Protein AF-A0A5J9UL80-F1 (afdb_monomer)

Solvent-accessible surface area (backbone atoms only — not comparable to full-atom values): 5202 Å² total; per-residue (Å²): 134,66,53,84,92,44,72,45,77,47,75,42,69,86,54,66,68,65,72,50,57,91,87,80,59,51,57,76,74,86,77,80,78,95,66,89,44,50,35,36,32,41,38,32,68,37,75,84,75,80,78,54,68,41,73,50,76,28,61,55,78,88,48,47,64,58,51,52,53,54,52,52,54,51,48,56,56,54,57,75,74,108

Sequence (82 aa):
MVHYPDVEVYSQMGIPLYDLDIGTGRPFLYMPSYLPEEGLVFIMPSSSGDGSIDVQVCLFRRAMDVFKNCWYNLTEAADALR

Organism: NCBI:txid38414

Foldseek 3Di:
DADPPEADEAECQVPPQQVDDPPPHGDQDDDDDDDQDARYKYWAADSPPPRDIDMDHRHDPVCVVVVVVVVVVVVVVVVVVD

Radius of gyration: 15.46 Å; Cα contacts (8 Å, |Δi|>4): 91; chains: 1; bounding box: 31×26×45 Å

Secondary structure (DSSP, 8-state):
---TT--EEEE-TTS-TTT--SSS---S---------TTEEEEEE-TTSSS-EEEEE---HHHHHHHHHHHHHHHHHHHTT-

Nearest PDB structures (foldseek):
  7cys-assembly1_A  TM=9.427E-01  e=4.435E-05  Hordeum vulgare
  4g0b-assembly1_A  TM=9.081E-01  e=6.044E-04  Coffea canephora
  4g0b-assembly2_B  TM=9.029E-01  e=6.463E-04  Coffea canephora
  5kjs-assembly1_A  TM=9.016E-01  e=7.901E-04  Arabidopsis thaliana
  5fan-assembly1_A  TM=9.031E-01  e=5.512E-03  Panicum virgatum

pLDDT: mean 90.97, std 5.01, range [67.25, 96.5]

Mean predicted aligned error: 4.63 Å

InterPro domains:
  IPR023213 Chloramphenicol acetyltransferase-like domain superfamily [G3DSA:3.30.559.10] (1-72)

Structure (mmCIF, N/CA/C/O backbone):
data_AF-A0A5J9UL80-F1
#
_entry.id   AF-A0A5J9UL80-F1
#
loop_
_atom_site.group_PDB
_atom_site.id
_atom_site.type_symbol
_atom_site.label_atom_id
_atom_site.label_alt_id
_atom_site.label_comp_id
_atom_site.label_asym_id
_atom_site.label_entity_id
_atom_site.label_seq_id
_atom_site.pdbx_PDB_ins_code
_atom_site.Cartn_x
_atom_site.Cartn_y
_atom_site.Cartn_z
_atom_site.occupancy
_atom_site.B_iso_or_equiv
_atom_site.auth_seq_id
_atom_site.auth_comp_id
_atom_site.auth_asym_id
_atom_site.auth_atom_id
_atom_site.pdbx_PDB_model_num
ATOM 1 N N . MET A 1 1 ? -11.299 -16.364 0.508 1.00 73.19 1 MET A N 1
ATOM 2 C CA . MET A 1 1 ? -12.444 -15.844 1.273 1.00 73.19 1 MET A CA 1
ATOM 3 C C . MET A 1 1 ? -11.954 -15.628 2.681 1.00 73.19 1 MET A C 1
ATOM 5 O O . MET A 1 1 ? -11.705 -16.599 3.389 1.00 73.19 1 MET A O 1
ATOM 9 N N . VAL A 1 2 ? -11.744 -14.365 3.030 1.00 81.94 2 VAL A N 1
ATOM 10 C CA . VAL A 1 2 ? -11.350 -13.960 4.382 1.00 81.94 2 VAL A CA 1
ATOM 11 C C . VAL A 1 2 ? -12.554 -14.119 5.309 1.00 81.94 2 VAL A C 1
ATOM 13 O O . VAL A 1 2 ? -13.675 -13.746 4.952 1.00 81.94 2 VAL A O 1
ATOM 16 N N . HIS A 1 3 ? -12.356 -14.702 6.488 1.00 87.62 3 HIS A N 1
ATOM 17 C CA . HIS A 1 3 ? -13.417 -14.864 7.477 1.00 87.62 3 HIS A CA 1
ATOM 18 C C . HIS A 1 3 ? -13.156 -13.939 8.654 1.00 87.62 3 HIS A C 1
ATOM 20 O O . HIS A 1 3 ? -12.134 -14.062 9.303 1.00 87.62 3 HIS A O 1
ATOM 26 N N . TYR A 1 4 ? -14.085 -13.036 8.975 1.00 84.50 4 TYR A N 1
ATOM 27 C CA . TYR A 1 4 ? -13.965 -12.227 10.191 1.00 84.50 4 TYR A CA 1
ATOM 28 C C . TYR A 1 4 ? -13.805 -13.141 11.424 1.00 84.50 4 TYR A C 1
ATOM 30 O O . TYR A 1 4 ? -14.625 -14.053 11.590 1.00 84.50 4 TYR A O 1
ATOM 38 N N . PRO A 1 5 ? -12.821 -12.899 12.312 1.00 92.69 5 PRO A N 1
ATOM 39 C CA . PRO A 1 5 ? -11.993 -11.692 12.454 1.00 92.69 5 PRO A CA 1
ATOM 40 C C . PRO A 1 5 ? -10.605 -11.738 11.779 1.00 92.69 5 PRO A C 1
ATOM 42 O O . PRO A 1 5 ? -9.742 -10.933 12.128 1.00 92.69 5 PRO A O 1
ATOM 45 N N . ASP A 1 6 ? -10.373 -12.664 10.853 1.00 94.81 6 ASP A N 1
ATOM 46 C CA . ASP A 1 6 ? -9.097 -12.832 10.159 1.00 94.81 6 ASP A CA 1
ATOM 47 C C . ASP A 1 6 ? -8.800 -11.679 9.187 1.00 94.81 6 ASP A C 1
ATOM 49 O O . ASP A 1 6 ? -9.691 -10.956 8.732 1.00 94.81 6 ASP A O 1
ATOM 53 N N . VAL A 1 7 ? -7.515 -11.527 8.865 1.00 95.00 7 VAL A N 1
ATOM 54 C CA . VAL A 1 7 ? -6.991 -10.549 7.907 1.00 95.00 7 VAL A CA 1
ATOM 55 C C . VAL A 1 7 ? -6.097 -11.281 6.915 1.00 95.00 7 VAL A C 1
ATOM 57 O O . VAL A 1 7 ? -5.238 -12.069 7.314 1.00 95.00 7 VAL A O 1
ATOM 60 N N . GLU A 1 8 ? -6.268 -10.996 5.630 1.00 96.25 8 GLU A N 1
ATOM 61 C CA . GLU A 1 8 ? -5.441 -11.541 4.556 1.00 96.25 8 GLU A CA 1
ATOM 62 C C . GLU A 1 8 ? -4.664 -10.411 3.880 1.00 96.25 8 GLU A C 1
ATOM 64 O O . GLU A 1 8 ? -5.239 -9.409 3.454 1.00 96.25 8 GLU A O 1
ATOM 69 N N . VAL A 1 9 ? -3.341 -10.567 3.801 1.00 96.12 9 VAL A N 1
ATOM 70 C CA . VAL A 1 9 ? -2.433 -9.526 3.311 1.00 96.12 9 VAL A CA 1
ATOM 71 C C . VAL A 1 9 ? -1.716 -10.006 2.057 1.00 96.12 9 VAL A C 1
ATOM 73 O O . VAL A 1 9 ? -0.923 -10.946 2.096 1.00 96.12 9 VAL A O 1
ATOM 76 N N . TYR A 1 10 ? -1.941 -9.301 0.954 1.00 95.44 10 TYR A N 1
ATOM 77 C CA . TYR A 1 10 ? -1.255 -9.504 -0.312 1.00 95.44 10 TYR A CA 1
ATOM 78 C C . TYR A 1 10 ? -0.148 -8.466 -0.477 1.00 95.44 10 TYR A C 1
ATOM 80 O O . TYR A 1 10 ? -0.403 -7.291 -0.746 1.00 95.44 10 TYR A O 1
ATOM 88 N N . SER A 1 11 ? 1.102 -8.909 -0.343 1.00 95.06 11 SER A N 1
ATOM 89 C CA . SER A 1 11 ? 2.262 -8.081 -0.675 1.00 95.06 11 SER A CA 1
ATOM 90 C C . SER A 1 11 ? 2.571 -8.182 -2.165 1.00 95.06 11 SER A C 1
ATOM 92 O O . SER A 1 11 ? 2.963 -9.236 -2.663 1.00 95.06 11 SER A O 1
ATOM 94 N N . GLN A 1 12 ? 2.415 -7.068 -2.872 1.00 93.31 12 GLN A N 1
ATOM 95 C CA . GLN A 1 12 ? 2.741 -6.917 -4.289 1.00 93.31 12 GLN A CA 1
ATOM 96 C C . GLN A 1 12 ? 4.052 -6.146 -4.503 1.00 93.31 12 GLN A C 1
ATOM 98 O O . GLN A 1 12 ? 4.387 -5.795 -5.629 1.00 93.31 12 GLN A O 1
ATOM 103 N N . MET A 1 13 ? 4.839 -5.937 -3.443 1.00 92.38 13 MET A N 1
ATOM 104 C CA . MET A 1 13 ? 6.131 -5.237 -3.493 1.00 92.38 13 MET A CA 1
ATOM 105 C C . MET A 1 13 ? 7.160 -5.890 -4.426 1.00 92.38 13 MET A C 1
ATOM 107 O O . MET A 1 13 ? 8.073 -5.220 -4.892 1.00 92.38 13 MET A O 1
ATOM 111 N N . GLY A 1 14 ? 7.031 -7.194 -4.691 1.00 89.25 14 GLY A N 1
ATOM 112 C CA . GLY A 1 14 ? 7.896 -7.919 -5.627 1.00 89.25 14 GLY A CA 1
ATOM 113 C C . GLY A 1 14 ? 7.439 -7.861 -7.088 1.00 89.25 14 GLY A C 1
ATOM 114 O O . GLY A 1 14 ? 8.121 -8.409 -7.951 1.00 89.25 14 GLY A O 1
ATOM 115 N N . ILE A 1 15 ? 6.285 -7.253 -7.377 1.00 89.81 15 ILE A N 1
ATOM 116 C CA . ILE A 1 15 ? 5.764 -7.142 -8.739 1.00 89.81 15 ILE A CA 1
ATOM 117 C C . ILE A 1 15 ? 6.335 -5.861 -9.366 1.00 89.81 15 ILE A C 1
ATOM 119 O O . ILE A 1 15 ? 6.162 -4.787 -8.787 1.00 89.81 15 ILE A O 1
ATOM 123 N N . PRO A 1 16 ? 6.965 -5.931 -10.554 1.00 88.06 16 PRO A N 1
ATOM 124 C CA . PRO A 1 16 ? 7.568 -4.779 -11.231 1.00 88.06 16 PRO A CA 1
ATOM 125 C C . PRO A 1 16 ? 6.503 -3.886 -11.899 1.00 88.06 16 PRO A C 1
ATOM 127 O O . PRO A 1 16 ? 6.517 -3.657 -13.107 1.00 88.06 16 PRO A O 1
ATOM 130 N N . LEU A 1 17 ? 5.530 -3.407 -11.115 1.00 87.50 17 LEU A N 1
ATOM 131 C CA . LEU A 1 17 ? 4.348 -2.683 -11.595 1.00 87.50 17 LEU A CA 1
ATOM 132 C C . LEU A 1 17 ? 4.714 -1.423 -12.384 1.00 87.50 17 LEU A C 1
ATOM 134 O O . LEU A 1 17 ? 4.148 -1.184 -13.446 1.00 87.50 17 LEU A O 1
ATOM 138 N N . TYR A 1 18 ? 5.674 -0.643 -11.889 1.00 90.31 18 TYR A N 1
ATOM 139 C CA . TYR A 1 18 ? 6.106 0.607 -12.522 1.00 90.31 18 TYR A CA 1
ATOM 140 C C . TYR A 1 18 ? 7.316 0.449 -13.453 1.00 90.31 18 TYR A C 1
ATOM 142 O O . TYR A 1 18 ? 7.725 1.433 -14.066 1.00 90.31 18 TYR A O 1
ATOM 150 N N . ASP A 1 19 ? 7.854 -0.766 -13.602 1.00 89.25 19 ASP A N 1
ATOM 151 C CA . ASP A 1 19 ? 8.926 -1.065 -14.567 1.00 89.25 19 ASP A CA 1
ATOM 152 C C . ASP A 1 19 ? 8.377 -1.644 -15.883 1.00 89.25 19 ASP A C 1
ATOM 154 O O . ASP A 1 19 ? 9.119 -1.843 -16.845 1.00 89.25 19 ASP A O 1
ATOM 158 N N . LEU A 1 20 ? 7.071 -1.929 -15.944 1.00 89.88 20 LEU A N 1
ATOM 159 C CA . LEU A 1 20 ? 6.414 -2.460 -17.133 1.00 89.88 20 LEU A CA 1
ATOM 160 C C . LEU A 1 20 ? 6.317 -1.392 -18.231 1.00 89.88 20 LEU A C 1
ATOM 162 O O . LEU A 1 20 ? 5.426 -0.553 -18.202 1.00 89.88 20 LEU A O 1
ATOM 166 N N . ASP A 1 21 ? 7.174 -1.456 -19.245 1.00 92.12 21 ASP A N 1
ATOM 167 C CA . ASP A 1 21 ? 7.094 -0.587 -20.425 1.00 92.12 21 ASP A CA 1
ATOM 168 C C . ASP A 1 21 ? 6.890 -1.419 -21.697 1.00 92.12 21 ASP A C 1
ATOM 170 O O . ASP A 1 21 ? 7.712 -2.265 -22.050 1.00 92.12 21 ASP A O 1
ATOM 174 N N . ILE A 1 22 ? 5.781 -1.171 -22.396 1.00 91.94 22 ILE A N 1
ATOM 175 C CA . ILE A 1 22 ? 5.433 -1.824 -23.668 1.00 91.94 22 ILE A CA 1
ATOM 176 C C . ILE A 1 22 ? 5.755 -0.952 -24.896 1.00 91.94 22 ILE A C 1
ATOM 178 O O . ILE A 1 22 ? 5.244 -1.199 -25.986 1.00 91.94 22 ILE A O 1
ATOM 182 N N . GLY A 1 23 ? 6.590 0.077 -24.727 1.00 95.81 23 GLY A N 1
ATOM 183 C CA . GLY A 1 23 ? 6.955 1.055 -25.756 1.00 95.81 23 GLY A CA 1
ATOM 184 C C . GLY A 1 23 ? 6.188 2.377 -25.660 1.00 95.81 23 GLY A C 1
ATOM 185 O O . GLY A 1 23 ? 6.268 3.196 -26.574 1.00 95.81 23 GLY A O 1
ATOM 186 N N . THR A 1 24 ? 5.442 2.592 -24.574 1.00 93.25 24 THR A N 1
ATOM 187 C CA . THR A 1 24 ? 4.635 3.803 -24.329 1.00 93.25 24 THR A CA 1
ATOM 188 C C . THR A 1 24 ? 5.024 4.529 -23.042 1.00 93.25 24 THR A C 1
ATOM 190 O O . THR A 1 24 ? 4.362 5.496 -22.666 1.00 93.25 24 THR A O 1
ATOM 193 N N . GLY A 1 25 ? 6.084 4.079 -22.368 1.00 90.62 25 GLY A N 1
ATOM 194 C CA . GLY A 1 25 ? 6.460 4.530 -2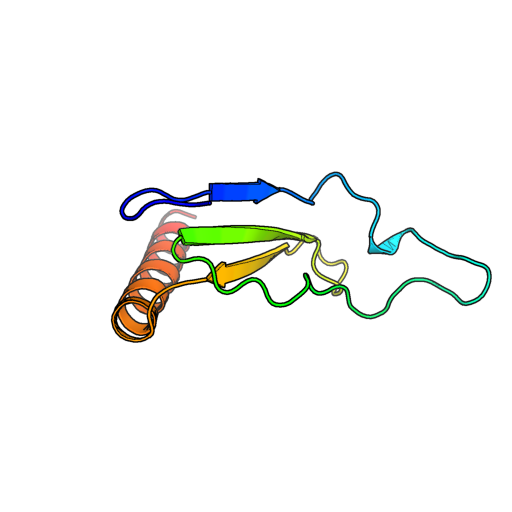1.037 1.00 90.62 25 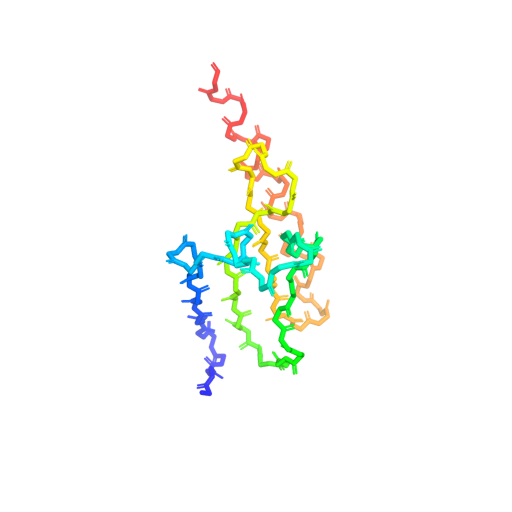GLY A CA 1
ATOM 195 C C . GLY A 1 25 ? 5.774 3.727 -19.930 1.00 90.62 25 GLY A C 1
ATOM 196 O O . GLY A 1 25 ? 4.851 2.943 -20.167 1.00 90.62 25 GLY A O 1
ATOM 197 N N . ARG A 1 26 ? 6.246 3.943 -18.699 1.00 90.38 26 ARG A N 1
ATOM 198 C CA . ARG A 1 26 ? 5.766 3.256 -17.493 1.00 90.38 26 ARG A CA 1
ATOM 199 C C . ARG A 1 26 ? 4.330 3.639 -17.096 1.00 90.38 26 ARG A C 1
ATOM 201 O O . ARG A 1 26 ? 3.904 4.765 -17.374 1.00 90.38 26 ARG A O 1
ATOM 208 N N . PRO A 1 27 ? 3.612 2.777 -16.351 1.00 91.38 27 PRO A N 1
ATOM 209 C CA . PRO A 1 27 ? 2.316 3.105 -15.780 1.00 91.38 27 PRO A CA 1
ATOM 210 C C . PRO A 1 27 ? 2.392 4.320 -14.858 1.00 91.38 27 PRO A C 1
ATOM 212 O O . PRO A 1 27 ? 3.321 4.467 -14.066 1.00 91.38 27 PRO A O 1
ATOM 215 N N . PHE A 1 28 ? 1.378 5.179 -14.947 1.00 89.62 28 PHE A N 1
ATOM 216 C CA . PHE A 1 28 ? 1.218 6.309 -14.033 1.00 89.62 28 PHE A CA 1
ATOM 217 C C . PHE A 1 28 ? 0.621 5.884 -12.685 1.00 89.62 28 PHE A C 1
ATOM 219 O O . PHE A 1 28 ? 0.980 6.440 -11.656 1.00 89.62 28 PHE A O 1
ATOM 226 N N . LEU A 1 29 ? -0.293 4.912 -12.691 1.00 89.88 29 LEU A N 1
ATOM 227 C CA . LEU A 1 29 ? -1.000 4.441 -11.506 1.00 89.88 29 LEU A CA 1
ATOM 228 C C . LEU A 1 29 ? -1.309 2.955 -11.660 1.00 89.88 29 LEU A C 1
ATOM 230 O O . LEU A 1 29 ? -1.778 2.521 -12.714 1.00 89.88 29 LEU A O 1
ATOM 234 N N . TYR A 1 30 ? -1.104 2.205 -10.585 1.00 89.88 30 TYR A N 1
ATOM 235 C CA . TYR A 1 30 ? -1.648 0.869 -10.417 1.00 89.88 30 TYR A CA 1
ATOM 236 C C . TYR A 1 30 ? -2.644 0.878 -9.257 1.00 89.88 30 TYR A C 1
ATOM 238 O O . TYR A 1 30 ? -2.387 1.477 -8.218 1.00 89.88 30 TYR A O 1
ATOM 246 N N . MET A 1 31 ? -3.784 0.212 -9.431 1.00 90.38 31 MET A N 1
ATOM 247 C CA . MET A 1 31 ? -4.751 0.001 -8.359 1.00 90.38 31 MET A CA 1
ATOM 248 C C . MET A 1 31 ? -5.339 -1.408 -8.492 1.00 90.38 31 MET A C 1
ATOM 250 O O . MET A 1 31 ? -5.731 -1.787 -9.603 1.00 90.38 31 MET A O 1
ATOM 254 N N . PRO A 1 32 ? -5.426 -2.191 -7.405 1.00 90.00 32 PRO A N 1
ATOM 255 C CA . PRO A 1 32 ? -6.076 -3.488 -7.435 1.00 90.00 32 PRO A CA 1
ATOM 256 C C . PRO A 1 32 ? -7.541 -3.342 -7.839 1.00 90.00 32 PRO A C 1
ATOM 258 O O . PRO A 1 32 ? -8.192 -2.322 -7.592 1.00 90.00 32 PRO A O 1
ATOM 261 N N . SER A 1 33 ? -8.075 -4.389 -8.462 1.00 90.31 33 SER A N 1
ATOM 262 C CA . SER A 1 33 ? -9.507 -4.454 -8.748 1.00 90.31 33 SER A CA 1
ATOM 263 C C . SER A 1 33 ? -10.314 -4.386 -7.452 1.00 90.31 33 SER A C 1
ATOM 265 O O . SER A 1 33 ? -9.863 -4.827 -6.397 1.00 90.31 33 SER A O 1
ATOM 267 N N . TYR A 1 34 ? -11.527 -3.841 -7.531 1.00 88.81 34 TYR A N 1
ATOM 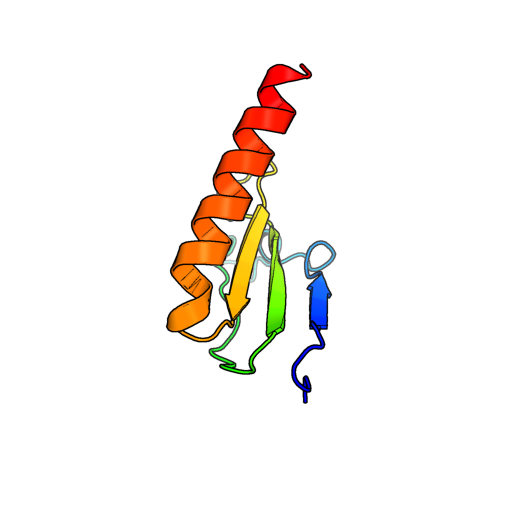268 C CA . TYR A 1 34 ? -12.394 -3.725 -6.364 1.00 88.81 34 TYR A CA 1
ATOM 269 C C . TYR A 1 34 ? -12.835 -5.110 -5.867 1.00 88.81 34 TYR A C 1
ATOM 271 O O . TYR A 1 34 ? -13.681 -5.759 -6.482 1.00 88.81 34 TYR A O 1
ATOM 279 N N . LEU A 1 35 ? -12.258 -5.537 -4.743 1.00 89.94 35 LEU A N 1
ATOM 280 C CA . LEU A 1 35 ? -12.560 -6.785 -4.045 1.00 89.94 35 LEU A CA 1
ATOM 281 C C . LEU A 1 35 ? -12.965 -6.455 -2.600 1.00 89.94 35 LEU A C 1
ATOM 283 O O . LEU A 1 35 ? -12.102 -6.370 -1.731 1.00 89.94 35 LEU A O 1
ATOM 287 N N . PRO A 1 36 ? -14.259 -6.213 -2.323 1.00 87.56 36 PRO A N 1
ATOM 288 C CA . PRO A 1 36 ? -14.728 -5.751 -1.016 1.00 87.56 36 PRO A CA 1
ATOM 289 C C . PRO A 1 36 ? -14.867 -6.891 0.004 1.00 87.56 36 PRO A C 1
ATOM 291 O O . PRO A 1 36 ? -15.905 -7.026 0.652 1.00 87.56 36 PRO A O 1
ATOM 294 N N . GLU A 1 37 ? -13.842 -7.730 0.132 1.00 93.25 37 GLU A N 1
ATOM 295 C CA . GLU A 1 37 ? -13.779 -8.737 1.191 1.00 93.25 37 GLU A CA 1
ATOM 296 C C . GLU A 1 37 ? -13.288 -8.086 2.488 1.00 93.25 37 GLU A C 1
ATOM 298 O O . GLU A 1 37 ? -12.249 -7.425 2.515 1.00 93.25 37 GLU A O 1
ATOM 303 N N . GLU A 1 38 ? -14.054 -8.247 3.567 1.00 95.00 38 GLU A N 1
ATOM 304 C CA . GLU A 1 38 ? -13.679 -7.715 4.877 1.00 95.00 38 GLU A CA 1
ATOM 305 C C . GLU A 1 38 ? -12.367 -8.336 5.357 1.00 95.00 38 GLU A C 1
ATOM 307 O O . GLU A 1 38 ? -12.243 -9.557 5.392 1.00 95.00 38 GLU A O 1
ATOM 312 N N . GLY A 1 39 ? -11.412 -7.498 5.765 1.00 94.75 39 GLY A N 1
ATOM 313 C CA . GLY A 1 39 ? -10.103 -7.949 6.238 1.00 94.75 39 GLY A CA 1
ATOM 314 C C . GLY A 1 39 ? -9.083 -8.180 5.120 1.00 94.75 39 GLY A C 1
ATOM 315 O O . GLY A 1 39 ? -7.979 -8.635 5.402 1.00 94.75 39 GLY A O 1
ATOM 316 N N . LEU A 1 40 ? -9.406 -7.853 3.866 1.00 95.94 40 LEU A N 1
ATOM 317 C CA . LEU A 1 40 ? -8.458 -7.925 2.757 1.00 95.94 40 LEU A CA 1
ATOM 318 C C . LEU A 1 40 ? -7.564 -6.676 2.700 1.00 95.94 40 LEU A C 1
ATOM 320 O O . LEU A 1 40 ? -8.050 -5.542 2.755 1.00 95.94 40 LEU A O 1
ATOM 324 N N . VAL A 1 41 ? -6.253 -6.883 2.563 1.00 95.56 41 VAL A N 1
ATOM 325 C CA . VAL A 1 41 ? -5.247 -5.816 2.491 1.00 95.56 41 VAL A CA 1
ATOM 326 C C . VAL A 1 41 ? -4.291 -6.053 1.324 1.00 95.56 41 VAL A C 1
ATOM 328 O O . VAL A 1 41 ? -3.716 -7.131 1.200 1.00 95.56 41 VAL A O 1
ATOM 331 N N . PHE A 1 42 ? -4.056 -5.025 0.507 1.00 95.81 42 PHE A N 1
ATOM 332 C CA . PHE A 1 42 ? -3.015 -5.015 -0.526 1.00 95.81 42 PHE A CA 1
ATOM 333 C C . PHE A 1 42 ? -1.923 -4.013 -0.166 1.00 95.81 42 PHE A C 1
ATOM 335 O O . PHE A 1 42 ? -2.226 -2.867 0.163 1.00 95.81 42 PHE A O 1
ATOM 342 N N . ILE A 1 43 ? -0.663 -4.434 -0.265 1.00 95.69 43 ILE A N 1
ATOM 343 C CA . ILE A 1 43 ? 0.520 -3.582 -0.083 1.00 95.69 43 ILE A CA 1
ATOM 344 C C . ILE A 1 43 ? 1.250 -3.491 -1.417 1.00 95.69 43 ILE A C 1
ATOM 346 O O . ILE A 1 43 ? 1.600 -4.521 -1.997 1.00 95.69 43 ILE A O 1
ATOM 350 N N . MET A 1 44 ? 1.491 -2.274 -1.893 1.00 94.50 44 MET A N 1
ATOM 351 C CA . MET A 1 44 ? 2.027 -2.013 -3.227 1.00 94.50 44 MET A CA 1
ATOM 352 C C . MET A 1 44 ? 3.069 -0.896 -3.202 1.00 94.50 44 MET A C 1
ATOM 354 O O . MET A 1 44 ? 3.012 -0.031 -2.327 1.00 94.50 44 MET A O 1
ATOM 358 N N . PRO A 1 45 ? 3.995 -0.867 -4.175 1.00 93.06 45 PRO A N 1
ATOM 359 C CA . PRO A 1 45 ? 4.823 0.310 -4.385 1.00 93.06 45 PRO A CA 1
ATOM 360 C C . PRO A 1 45 ? 3.939 1.519 -4.722 1.00 93.06 45 PRO A C 1
ATOM 362 O O . PRO A 1 45 ? 2.931 1.376 -5.420 1.00 93.06 45 PRO A O 1
ATOM 365 N N . SER A 1 46 ? 4.333 2.706 -4.262 1.00 91.62 46 SER A N 1
ATOM 366 C CA . SER A 1 46 ? 3.686 3.947 -4.688 1.00 91.62 46 SER A CA 1
ATOM 367 C C . SER A 1 46 ? 4.175 4.394 -6.065 1.00 91.62 46 SER A C 1
ATOM 369 O O . SER A 1 46 ? 5.329 4.169 -6.445 1.00 91.62 46 SER A O 1
ATOM 371 N N . SER A 1 47 ? 3.310 5.079 -6.814 1.00 88.69 47 SER A N 1
ATOM 372 C CA . SER A 1 47 ? 3.654 5.671 -8.112 1.00 88.69 47 SER A CA 1
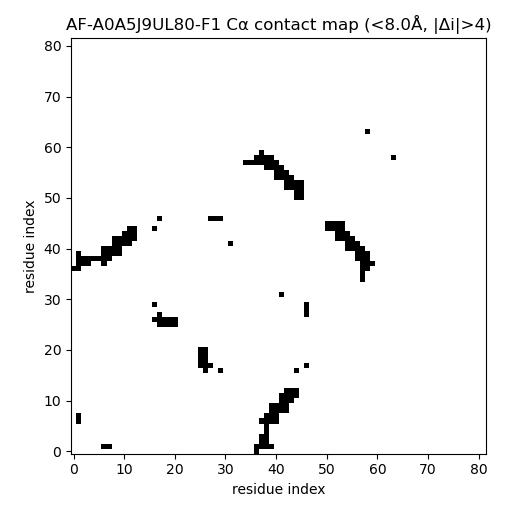ATOM 373 C C . SER A 1 47 ? 4.594 6.879 -8.010 1.00 88.69 47 SER A C 1
ATOM 375 O O . SER A 1 47 ? 5.117 7.338 -9.027 1.00 88.69 47 SER A O 1
ATOM 377 N N . SER A 1 48 ? 4.806 7.423 -6.806 1.00 87.62 48 SER A N 1
ATOM 378 C CA . SER A 1 48 ? 5.676 8.583 -6.552 1.00 87.62 48 SER A CA 1
ATOM 379 C C . SER A 1 48 ? 7.155 8.312 -6.854 1.00 87.62 48 SER A C 1
ATOM 381 O O . SER A 1 48 ? 7.890 9.236 -7.204 1.00 87.62 48 SER A O 1
ATOM 383 N N . GLY A 1 49 ? 7.605 7.058 -6.733 1.00 82.50 49 GLY A N 1
ATOM 384 C CA . GLY A 1 49 ? 9.010 6.679 -6.905 1.00 82.50 49 GLY A CA 1
ATOM 385 C C . GLY A 1 49 ? 9.948 7.150 -5.784 1.00 82.50 49 GLY A C 1
ATOM 386 O O . GLY A 1 49 ? 11.160 7.030 -5.930 1.00 82.50 49 GLY A O 1
ATOM 387 N N . ASP A 1 50 ? 9.417 7.660 -4.669 1.00 90.38 50 ASP A N 1
ATOM 388 C CA . ASP A 1 50 ? 10.185 8.094 -3.486 1.00 90.38 50 ASP A CA 1
ATOM 389 C C . ASP A 1 50 ? 10.443 6.960 -2.473 1.00 90.38 50 ASP A C 1
ATOM 391 O O . ASP A 1 50 ? 10.993 7.187 -1.396 1.00 90.38 50 ASP A O 1
ATOM 395 N N . GLY A 1 51 ? 10.054 5.730 -2.821 1.00 88.38 51 GLY A N 1
ATOM 396 C CA . GLY A 1 51 ? 10.148 4.560 -1.951 1.00 88.38 51 GLY A CA 1
ATOM 397 C C . GLY A 1 51 ? 8.977 4.404 -0.977 1.00 88.38 51 GLY A C 1
ATOM 398 O O . GLY A 1 51 ? 8.996 3.472 -0.173 1.00 88.38 51 GLY A O 1
ATOM 399 N N . SER A 1 52 ? 7.960 5.269 -1.039 1.00 91.88 52 SER A N 1
ATOM 400 C CA . SER A 1 52 ? 6.711 5.068 -0.302 1.00 91.88 52 SER A CA 1
ATOM 401 C C . SER A 1 52 ? 5.900 3.884 -0.842 1.00 91.88 52 SER A C 1
ATOM 403 O O . SER A 1 52 ? 6.132 3.357 -1.937 1.00 91.88 52 SER A O 1
ATOM 405 N N . ILE A 1 53 ? 4.947 3.448 -0.023 1.00 93.06 53 ILE A N 1
ATOM 406 C CA . ILE A 1 53 ? 4.057 2.327 -0.303 1.00 93.06 53 ILE A CA 1
ATOM 407 C C . ILE A 1 53 ? 2.609 2.794 -0.227 1.00 93.06 53 ILE A C 1
ATOM 409 O O . ILE A 1 53 ? 2.254 3.595 0.639 1.00 93.06 53 ILE A O 1
ATOM 413 N N . ASP A 1 54 ? 1.776 2.226 -1.086 1.00 93.06 54 ASP A N 1
ATOM 414 C CA . ASP A 1 54 ? 0.333 2.386 -1.029 1.00 93.06 54 ASP A CA 1
ATOM 415 C C . ASP A 1 54 ? -0.278 1.134 -0.393 1.00 93.06 54 ASP A C 1
ATOM 417 O O . ASP A 1 54 ? 0.064 -0.002 -0.743 1.00 93.06 54 ASP A O 1
ATOM 421 N N . VAL A 1 55 ? -1.190 1.340 0.559 1.00 94.06 55 VAL A N 1
ATOM 422 C CA . VAL A 1 55 ? -1.896 0.255 1.248 1.00 94.06 55 VAL A CA 1
ATOM 423 C C . VAL A 1 55 ? -3.394 0.408 1.023 1.00 94.06 55 VAL A C 1
ATOM 425 O O . VAL A 1 55 ? -4.010 1.371 1.480 1.00 94.06 55 VAL A O 1
ATOM 428 N N . GLN A 1 56 ? -3.995 -0.559 0.333 1.00 94.25 56 GLN A N 1
ATOM 429 C CA . GLN A 1 56 ? -5.443 -0.635 0.167 1.00 94.25 56 GLN A CA 1
ATOM 430 C C . GLN A 1 56 ? -6.022 -1.576 1.222 1.00 94.25 56 GLN A C 1
ATOM 432 O O . GLN A 1 56 ? -5.636 -2.739 1.290 1.00 94.25 56 GLN A O 1
ATOM 437 N N . VAL A 1 57 ? -6.959 -1.075 2.028 1.00 94.38 57 VAL A N 1
ATOM 438 C CA . VAL A 1 57 ? -7.554 -1.805 3.155 1.00 94.38 57 VAL A CA 1
ATOM 439 C C . VAL A 1 57 ? -9.068 -1.891 2.981 1.00 94.38 57 VAL A C 1
ATOM 441 O O . VAL A 1 57 ? -9.750 -0.866 2.885 1.00 94.38 57 VAL A O 1
ATOM 444 N N . CYS A 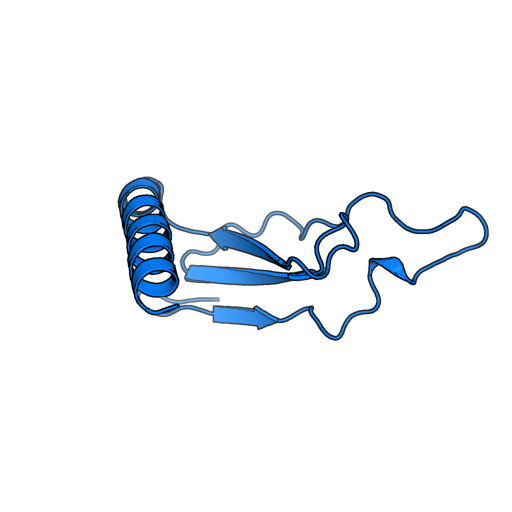1 58 ? -9.602 -3.109 2.974 1.00 94.56 58 CYS A N 1
ATOM 445 C CA . CYS A 1 58 ? -11.033 -3.378 2.917 1.00 94.56 58 CYS A CA 1
ATOM 446 C C . CYS A 1 58 ? -11.564 -3.681 4.323 1.00 94.56 58 CYS A C 1
ATOM 448 O O . CYS A 1 58 ? -11.310 -4.742 4.889 1.00 94.56 58 CYS A O 1
ATOM 450 N N . LEU A 1 59 ? -12.287 -2.712 4.891 1.00 94.69 59 LEU A N 1
ATOM 451 C CA . LEU A 1 59 ? -12.916 -2.808 6.208 1.00 94.69 59 LEU A CA 1
ATOM 452 C C . LEU A 1 59 ? -14.352 -2.287 6.172 1.00 94.69 59 LEU A C 1
ATOM 454 O O . LEU A 1 59 ? -14.696 -1.394 5.386 1.00 94.69 59 LEU A O 1
ATOM 458 N N . PHE A 1 60 ? -15.171 -2.757 7.109 1.00 94.19 60 PHE A N 1
ATOM 459 C CA . PHE A 1 60 ? -16.522 -2.277 7.287 1.00 94.19 60 PHE A CA 1
ATOM 460 C C . PHE A 1 60 ? -16.467 -0.793 7.613 1.00 94.19 60 PHE A C 1
ATOM 462 O O . PHE A 1 60 ? -15.639 -0.331 8.400 1.00 94.19 60 PHE A O 1
ATOM 469 N N . ARG A 1 61 ? -17.435 -0.037 7.090 1.00 94.62 61 ARG A N 1
ATOM 470 C CA . ARG A 1 61 ? -17.524 1.413 7.305 1.00 94.62 61 ARG A CA 1
ATOM 471 C C . ARG A 1 61 ? -17.384 1.812 8.781 1.00 94.62 61 ARG A C 1
ATOM 473 O O . ARG A 1 61 ? -16.712 2.787 9.082 1.00 94.62 61 ARG A O 1
ATOM 480 N N . ARG A 1 62 ? -17.976 1.032 9.694 1.00 95.06 62 ARG A N 1
ATOM 481 C CA . ARG A 1 62 ? -17.914 1.248 11.154 1.00 95.06 62 ARG A CA 1
ATOM 482 C C . ARG A 1 62 ? -16.508 1.123 11.762 1.00 95.06 62 ARG A C 1
ATOM 484 O O . ARG A 1 62 ? -16.274 1.670 12.829 1.00 95.06 62 ARG A O 1
ATOM 491 N N . ALA A 1 63 ? -15.604 0.389 11.117 1.00 94.75 63 ALA A N 1
ATOM 492 C CA . ALA A 1 63 ? -14.233 0.170 11.573 1.00 94.75 63 ALA A CA 1
ATOM 493 C C . ALA A 1 63 ? -13.240 1.168 10.956 1.00 94.75 63 ALA A C 1
ATOM 495 O O . ALA A 1 63 ? -12.163 1.372 11.508 1.00 94.75 63 ALA A O 1
ATOM 496 N N . MET A 1 64 ? -13.600 1.819 9.845 1.00 94.94 64 MET A N 1
ATOM 497 C CA . MET A 1 64 ? -12.688 2.677 9.084 1.0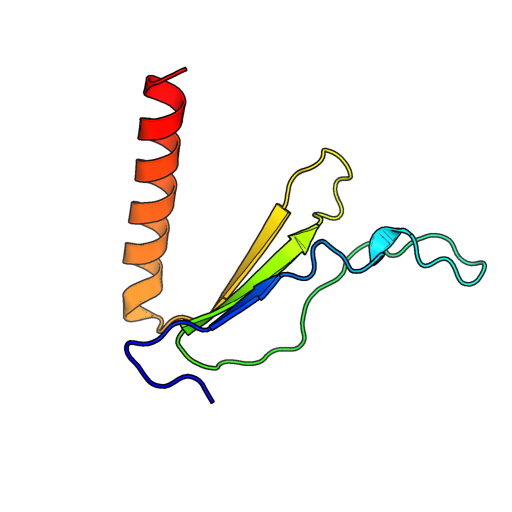0 94.94 64 MET A CA 1
ATOM 498 C C . MET A 1 64 ? -12.177 3.884 9.887 1.00 94.94 64 MET A C 1
ATOM 500 O O . MET A 1 64 ? -10.997 4.216 9.810 1.00 94.94 64 MET A O 1
ATOM 504 N N . ASP A 1 65 ? -13.036 4.523 10.685 1.00 96.50 65 ASP A N 1
ATOM 505 C CA . ASP A 1 65 ? -12.626 5.673 11.504 1.00 96.50 65 ASP A CA 1
ATOM 506 C C . ASP A 1 65 ? -11.678 5.248 12.636 1.00 96.50 65 ASP A C 1
ATOM 508 O O . ASP A 1 65 ? -10.676 5.913 12.896 1.00 96.50 65 ASP A O 1
ATOM 512 N N . VAL A 1 66 ? -11.940 4.092 13.259 1.00 96.31 66 VAL A N 1
ATOM 513 C CA . VAL A 1 66 ? -11.052 3.510 14.278 1.00 96.31 66 VAL A CA 1
ATOM 514 C C . VAL A 1 66 ? -9.702 3.147 13.663 1.00 96.31 66 VAL A C 1
ATOM 516 O O . VAL A 1 66 ? -8.668 3.502 14.221 1.00 96.31 66 VAL A O 1
ATOM 519 N N . PHE A 1 67 ? -9.705 2.510 12.489 1.00 95.00 67 PHE A N 1
ATOM 520 C CA . PHE A 1 67 ? -8.489 2.148 11.764 1.00 95.00 67 PHE A CA 1
ATOM 521 C C . PHE A 1 67 ? -7.612 3.373 11.470 1.00 95.00 67 PHE A C 1
ATOM 523 O O . PHE A 1 67 ? -6.424 3.365 11.790 1.00 95.00 67 PHE A O 1
ATOM 530 N N . LYS A 1 68 ? -8.201 4.451 10.936 1.00 94.56 68 LYS A N 1
ATOM 531 C CA . LYS A 1 68 ? -7.481 5.706 10.664 1.00 94.56 68 LYS A CA 1
ATOM 532 C C . LYS A 1 68 ? -6.851 6.289 11.925 1.00 94.56 68 LYS A C 1
ATOM 534 O O . LYS A 1 68 ? -5.672 6.627 11.909 1.00 94.56 68 LYS A O 1
ATOM 539 N N . ASN A 1 69 ? -7.608 6.363 13.019 1.00 96.00 69 ASN A N 1
ATOM 540 C CA . ASN A 1 69 ? -7.096 6.887 14.286 1.00 96.00 69 ASN A CA 1
ATOM 541 C C . ASN A 1 69 ? -5.925 6.047 14.815 1.00 96.00 69 ASN A C 1
ATOM 543 O O . ASN A 1 69 ? -4.908 6.598 15.226 1.00 96.00 69 ASN A O 1
ATOM 547 N N . CYS A 1 70 ? -6.035 4.716 14.766 1.00 94.69 70 CYS A N 1
ATOM 548 C CA . CYS A 1 70 ? -4.943 3.825 15.149 1.00 94.69 70 CYS A CA 1
ATOM 549 C C . CYS A 1 70 ? -3.693 4.046 14.286 1.00 94.69 70 CYS A C 1
ATOM 551 O O . CYS A 1 70 ? -2.592 4.113 14.827 1.00 94.69 70 CYS A O 1
ATOM 553 N N . TRP A 1 71 ? -3.857 4.196 12.969 1.00 91.75 71 TRP A N 1
ATOM 554 C CA . TRP A 1 71 ? -2.747 4.397 12.037 1.00 91.75 71 TRP A CA 1
ATOM 555 C C . TRP A 1 71 ? -1.964 5.689 12.311 1.00 91.75 71 TRP A C 1
ATOM 557 O O . TRP A 1 71 ? -0.737 5.662 12.423 1.00 91.75 71 TRP A O 1
ATOM 567 N N . TYR A 1 72 ? -2.661 6.819 12.461 1.00 91.50 72 TYR A N 1
ATOM 568 C CA . TYR A 1 72 ? -2.005 8.102 12.729 1.00 91.50 72 TYR A CA 1
ATOM 569 C C . TYR A 1 72 ? -1.324 8.124 14.100 1.00 91.50 72 TYR A C 1
ATOM 571 O O . TYR A 1 72 ? -0.164 8.517 14.185 1.00 91.50 72 TYR A O 1
ATOM 579 N N . ASN A 1 73 ? -1.975 7.594 15.140 1.00 93.81 73 ASN A N 1
ATOM 580 C CA . ASN A 1 73 ? -1.379 7.512 16.477 1.00 93.81 73 ASN A CA 1
ATOM 581 C C . ASN 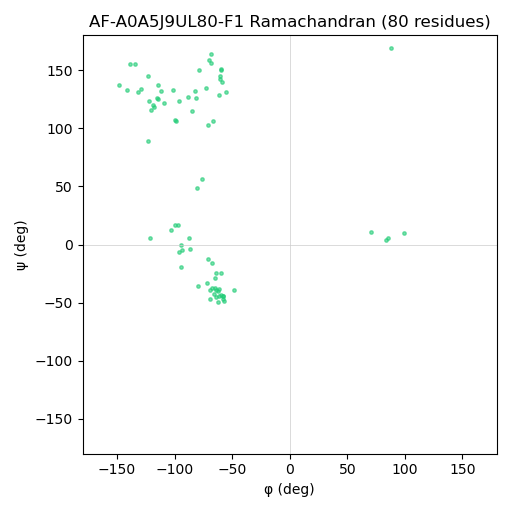A 1 73 ? -0.107 6.645 16.501 1.00 93.81 73 ASN A C 1
ATOM 583 O O . ASN A 1 73 ? 0.852 6.968 17.198 1.00 93.81 73 ASN A O 1
ATOM 587 N N . LEU A 1 74 ? -0.080 5.542 15.740 1.00 89.44 74 LEU A N 1
ATOM 588 C CA . LEU A 1 74 ? 1.122 4.710 15.598 1.00 89.44 74 LEU A CA 1
ATOM 589 C C . LEU A 1 74 ? 2.260 5.465 14.910 1.00 89.44 74 LEU A C 1
ATOM 591 O O . LEU A 1 74 ? 3.418 5.287 15.279 1.00 89.44 74 LEU A O 1
ATOM 595 N N . THR A 1 75 ? 1.928 6.303 13.930 1.00 84.19 75 THR A N 1
ATOM 596 C CA . THR A 1 75 ? 2.910 7.104 13.194 1.00 84.19 75 THR A CA 1
ATOM 597 C C . THR A 1 75 ? 3.508 8.180 14.101 1.00 84.19 75 THR A C 1
ATOM 599 O O . THR A 1 75 ? 4.726 8.266 14.210 1.00 84.19 75 THR A O 1
ATOM 602 N N . GLU A 1 76 ? 2.673 8.913 14.845 1.00 86.31 76 GLU A N 1
ATOM 603 C CA . GLU A 1 76 ? 3.132 9.898 15.837 1.00 86.31 76 GLU A CA 1
ATOM 604 C C . GLU A 1 76 ? 4.037 9.265 16.903 1.00 86.31 76 GLU A C 1
ATOM 606 O O . GLU A 1 76 ? 5.092 9.805 17.237 1.00 86.31 76 GLU A O 1
ATOM 611 N N . ALA A 1 77 ? 3.656 8.091 17.415 1.00 85.75 77 ALA A N 1
ATOM 612 C CA . ALA A 1 77 ? 4.470 7.362 18.380 1.00 85.75 77 ALA A CA 1
ATOM 613 C C . ALA A 1 77 ? 5.814 6.905 17.786 1.00 85.75 77 ALA A C 1
ATOM 615 O O . ALA A 1 77 ? 6.833 6.955 18.474 1.00 85.75 77 ALA A O 1
ATOM 616 N N . ALA A 1 78 ? 5.832 6.463 16.525 1.00 83.44 78 ALA A N 1
ATOM 617 C CA . ALA A 1 78 ? 7.055 6.056 15.840 1.00 83.44 78 ALA A CA 1
ATOM 618 C C . ALA A 1 78 ? 8.003 7.240 15.589 1.00 83.44 78 ALA A C 1
ATOM 620 O O . ALA A 1 78 ? 9.216 7.086 15.732 1.00 83.44 78 ALA A O 1
ATOM 621 N N . ASP A 1 79 ? 7.463 8.414 15.263 1.00 87.62 79 ASP A N 1
ATOM 622 C CA . ASP A 1 79 ? 8.251 9.631 15.062 1.00 87.62 79 ASP A CA 1
ATOM 623 C C . ASP A 1 79 ? 8.807 10.184 16.380 1.00 87.62 79 ASP A C 1
ATOM 625 O O . ASP A 1 79 ? 9.930 10.673 16.407 1.00 87.62 79 ASP A O 1
ATOM 629 N N . ALA A 1 80 ? 8.086 10.034 17.497 1.00 84.06 80 ALA A N 1
ATOM 630 C CA . ALA A 1 80 ? 8.579 10.414 18.825 1.00 84.06 80 ALA A CA 1
ATOM 631 C C . ALA A 1 80 ? 9.751 9.547 19.335 1.00 84.06 80 ALA A C 1
ATOM 633 O O . ALA A 1 80 ? 10.415 9.918 20.303 1.00 84.06 80 ALA A O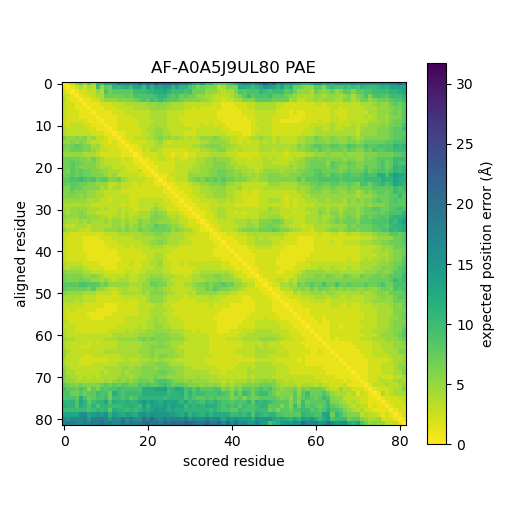 1
ATOM 634 N N . LEU A 1 81 ? 9.985 8.381 18.721 1.00 81.06 81 LEU A N 1
ATOM 635 C CA . LEU A 1 81 ? 11.090 7.469 19.042 1.00 81.06 81 LEU A CA 1
ATOM 636 C C . LEU A 1 81 ? 12.338 7.687 18.168 1.00 81.06 81 LEU A C 1
ATOM 638 O O . LEU A 1 81 ? 13.347 7.013 18.393 1.00 81.06 81 LEU A O 1
ATOM 642 N N . ARG A 1 82 ? 12.269 8.574 17.170 1.00 67.25 82 ARG A N 1
ATOM 643 C CA . ARG A 1 82 ? 13.391 8.956 16.301 1.00 67.25 82 ARG A CA 1
ATOM 644 C C . ARG A 1 82 ? 14.107 1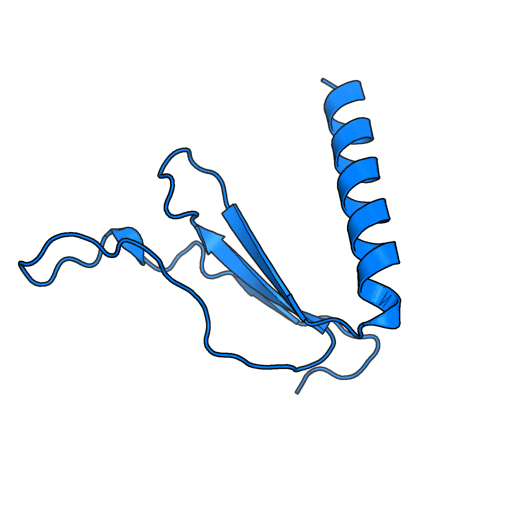0.196 16.820 1.00 67.25 82 ARG A C 1
ATOM 646 O O . ARG A 1 82 ? 15.339 10.247 16.612 1.00 67.25 82 ARG A O 1
#